Protein AF-A0A6B1ICF6-F1 (afdb_monomer_lite)

Organism: NCBI:txid29283

pLDDT: mean 86.58, std 13.57, range [52.09, 96.19]

Sequence (60 aa):
MDLRVEPDESGVCLECGSHLPPRFGRVHGDDDDRAHRCPECDSWVRICEGSAAGKDVESL

Foldseek 3Di:
DDPPPPPLDQAAALCPRHTHDRQLLVQQAAPVSHFPDDCVRDPPVVSNVRVRNVDDDDDD

Radius of gyration: 12.51 Å; chains: 1; bounding box: 37×20×32 Å

InterPro domains:
  IPR055985 Protein of unknown function DUF7563 [PF24444] (13-47)

Structure (mmCIF, N/CA/C/O backbone):
data_AF-A0A6B1ICF6-F1
#
_entry.id   AF-A0A6B1ICF6-F1
#
loop_
_atom_site.group_PDB
_atom_site.id
_atom_site.type_symbol
_atom_site.label_atom_id
_atom_site.label_alt_id
_atom_site.label_comp_id
_atom_site.label_asym_id
_atom_site.label_entity_id
_atom_site.label_seq_id
_atom_site.pdbx_PDB_ins_code
_atom_site.Cartn_x
_atom_site.Cartn_y
_atom_site.Cartn_z
_atom_site.occupancy
_atom_site.B_iso_or_equiv
_atom_site.auth_seq_id
_atom_site.auth_comp_id
_atom_site.auth_asym_id
_atom_site.auth_atom_id
_atom_site.pdbx_PDB_model_num
ATOM 1 N N . MET A 1 1 ? 26.590 -10.129 -16.699 1.00 52.09 1 MET A N 1
ATOM 2 C CA . MET A 1 1 ? 25.312 -10.382 -16.010 1.00 52.09 1 MET A CA 1
ATOM 3 C C . MET A 1 1 ? 24.378 -9.251 -16.387 1.00 52.09 1 MET A C 1
ATOM 5 O O . MET A 1 1 ? 24.440 -8.1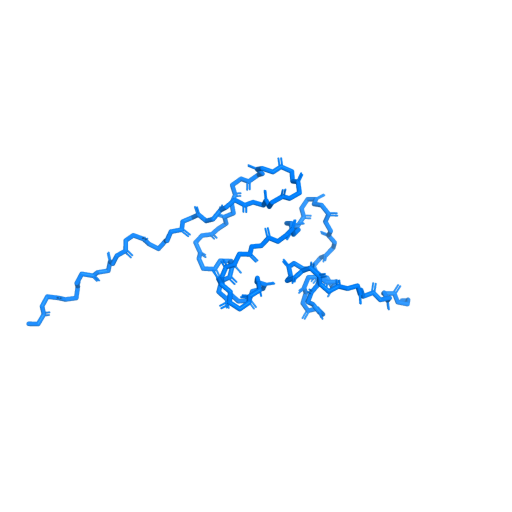88 -15.782 1.00 52.09 1 MET A O 1
ATOM 9 N N . ASP A 1 2 ? 23.605 -9.432 -17.448 1.00 52.59 2 ASP A N 1
ATOM 10 C CA . ASP A 1 2 ? 22.618 -8.455 -17.891 1.00 52.59 2 ASP A CA 1
ATOM 11 C C . ASP A 1 2 ? 21.468 -8.448 -16.880 1.00 52.59 2 ASP A C 1
ATOM 13 O O . ASP A 1 2 ? 20.602 -9.322 -16.907 1.00 52.59 2 ASP A O 1
ATOM 17 N N . LEU A 1 3 ? 21.471 -7.494 -15.943 1.00 59.19 3 LEU A N 1
ATOM 18 C CA . LEU A 1 3 ? 20.259 -7.174 -15.195 1.00 59.19 3 LEU A CA 1
ATOM 19 C C . LEU A 1 3 ? 19.278 -6.555 -16.195 1.00 59.19 3 LEU A C 1
ATOM 21 O O . LEU A 1 3 ? 19.251 -5.341 -16.392 1.00 59.19 3 LEU A O 1
ATOM 25 N N . ARG A 1 4 ? 18.476 -7.400 -16.849 1.00 59.69 4 ARG A N 1
ATOM 26 C CA . ARG A 1 4 ? 17.193 -6.964 -17.393 1.00 59.69 4 ARG A CA 1
ATOM 27 C C . ARG A 1 4 ? 16.372 -6.508 -16.196 1.00 59.69 4 ARG A C 1
ATOM 29 O O . ARG A 1 4 ? 15.800 -7.324 -15.484 1.00 59.69 4 ARG A O 1
ATOM 36 N N . VAL A 1 5 ? 16.382 -5.207 -15.934 1.00 57.81 5 VAL A N 1
ATOM 37 C CA . VAL A 1 5 ? 15.327 -4.587 -15.142 1.00 57.81 5 VAL A CA 1
ATOM 38 C C . VAL A 1 5 ? 14.099 -4.696 -16.031 1.00 57.81 5 VAL A C 1
ATOM 40 O O . VAL A 1 5 ? 13.926 -3.894 -16.948 1.00 57.81 5 VAL A O 1
ATOM 43 N N . GLU A 1 6 ? 13.331 -5.770 -15.852 1.00 58.44 6 GLU A N 1
ATOM 44 C CA . GLU A 1 6 ? 11.997 -5.850 -16.434 1.00 58.44 6 GLU A CA 1
ATOM 45 C C . GLU A 1 6 ? 11.271 -4.572 -16.010 1.00 58.44 6 GLU A C 1
ATOM 47 O O . GLU A 1 6 ? 11.413 -4.171 -14.846 1.00 58.44 6 GLU A O 1
ATOM 52 N N . PRO A 1 7 ? 10.654 -3.846 -16.962 1.00 58.47 7 PRO A N 1
ATOM 53 C CA . PRO A 1 7 ? 10.023 -2.575 -16.668 1.00 58.47 7 PRO A CA 1
ATOM 54 C C . PRO A 1 7 ? 9.075 -2.839 -15.520 1.00 58.47 7 PRO A C 1
ATOM 56 O O . PRO A 1 7 ? 8.205 -3.691 -15.619 1.00 58.47 7 PRO A O 1
ATOM 59 N N . ASP A 1 8 ? 9.359 -2.179 -14.410 1.00 61.28 8 ASP A N 1
ATOM 60 C CA . ASP A 1 8 ? 8.653 -2.358 -13.166 1.00 61.28 8 ASP A CA 1
ATOM 61 C C . ASP A 1 8 ? 7.175 -2.086 -13.445 1.00 61.28 8 ASP A C 1
ATOM 63 O O . ASP A 1 8 ? 6.807 -0.938 -13.704 1.00 61.28 8 ASP A O 1
ATOM 67 N N . GLU A 1 9 ? 6.393 -3.161 -13.600 1.00 64.56 9 GLU A N 1
ATOM 68 C CA . GLU A 1 9 ? 5.113 -3.082 -14.292 1.00 64.56 9 GLU A CA 1
ATOM 69 C C . GLU A 1 9 ? 4.197 -2.183 -13.471 1.00 64.56 9 GLU A C 1
ATOM 71 O O . GLU A 1 9 ? 3.763 -2.512 -12.366 1.00 64.56 9 GLU A O 1
ATOM 76 N N . SER A 1 10 ? 3.957 -0.987 -14.003 1.00 71.25 10 SER A N 1
ATOM 77 C CA . SER A 1 10 ? 2.967 -0.058 -13.490 1.00 71.25 10 SER A CA 1
ATOM 78 C C . SER A 1 10 ? 1.621 -0.771 -13.511 1.00 71.25 10 SER A C 1
ATOM 80 O O . SER A 1 10 ? 1.049 -0.987 -14.580 1.00 71.25 10 SER A O 1
ATOM 82 N N . GLY A 1 11 ? 1.158 -1.179 -12.331 1.00 86.38 11 GLY A N 1
ATOM 83 C CA . GLY A 1 11 ? -0.128 -1.834 -12.160 1.00 86.38 11 GLY A CA 1
ATOM 84 C C . GLY A 1 11 ? -1.293 -0.866 -12.350 1.00 86.38 11 GLY A C 1
ATOM 85 O O . GLY A 1 11 ? -1.128 0.354 -12.422 1.00 86.38 11 GLY A O 1
ATOM 86 N N . VAL A 1 12 ? -2.499 -1.419 -12.386 1.00 94.06 12 VAL A N 1
ATOM 87 C CA . VAL A 1 12 ? -3.744 -0.648 -12.348 1.00 94.06 12 VAL A CA 1
ATOM 88 C C . VAL A 1 12 ? -4.532 -1.024 -11.106 1.00 94.06 12 VAL A C 1
ATOM 90 O O . VAL A 1 12 ? -4.489 -2.168 -10.655 1.00 94.06 12 VAL A O 1
ATOM 93 N N . CYS A 1 13 ? -5.251 -0.054 -10.554 1.00 95.25 13 CYS A N 1
ATOM 94 C CA . CYS A 1 13 ? -6.228 -0.309 -9.508 1.00 95.25 13 CYS A CA 1
ATOM 95 C C . CYS A 1 13 ? -7.366 -1.163 -10.077 1.00 95.25 13 CYS A C 1
ATOM 97 O O . CYS A 1 13 ? -7.958 -0.780 -11.087 1.00 95.25 13 CYS A O 1
ATOM 99 N N . LEU A 1 14 ? -7.693 -2.291 -9.449 1.00 94.81 14 LEU A N 1
ATOM 100 C CA . LEU A 1 14 ? -8.775 -3.156 -9.930 1.00 94.81 14 LEU A CA 1
ATOM 101 C C . LEU A 1 14 ? -10.173 -2.578 -9.654 1.00 94.81 14 LEU A C 1
ATOM 103 O O . LEU A 1 14 ? -11.106 -2.935 -10.366 1.00 94.81 14 LEU A O 1
ATOM 107 N N . GLU A 1 15 ? -10.315 -1.669 -8.683 1.00 94.81 15 GLU A N 1
ATOM 108 C CA . GLU A 1 15 ? -11.584 -0.990 -8.381 1.00 94.81 15 GLU A CA 1
ATOM 109 C C . GLU A 1 15 ? -11.899 0.131 -9.385 1.00 94.81 15 GLU A C 1
ATOM 111 O O . GLU A 1 15 ? -12.980 0.168 -9.965 1.00 94.81 15 GLU A O 1
ATOM 116 N N . CYS A 1 16 ? -10.959 1.056 -9.620 1.00 96.06 16 CYS A N 1
ATOM 117 C CA . CYS A 1 16 ? -11.218 2.255 -10.432 1.00 96.06 16 CYS A CA 1
ATOM 118 C C . CYS A 1 16 ? -10.447 2.323 -11.758 1.00 96.06 16 CYS A C 1
ATOM 120 O O . CYS A 1 16 ? -10.670 3.242 -12.545 1.00 96.06 16 CYS A O 1
ATOM 122 N N . GLY A 1 17 ? -9.517 1.400 -12.013 1.00 94.06 17 GLY A N 1
ATOM 123 C CA . GLY A 1 17 ? -8.687 1.394 -13.222 1.00 94.06 17 GLY A CA 1
ATOM 124 C C . GLY A 1 17 ? -7.577 2.451 -13.253 1.00 94.06 17 GLY A C 1
ATOM 125 O O . GLY A 1 17 ? -6.900 2.584 -14.272 1.00 94.06 17 GLY A O 1
ATOM 126 N N . SER A 1 18 ? -7.361 3.215 -12.174 1.00 93.38 18 SER A N 1
ATOM 127 C CA . SER A 1 18 ? -6.302 4.230 -12.129 1.00 93.38 18 SER A CA 1
ATOM 128 C C . SER A 1 18 ? -4.918 3.598 -12.273 1.00 93.38 18 SER A C 1
ATOM 130 O O . SER A 1 18 ? -4.641 2.568 -11.655 1.00 93.38 18 SER A O 1
ATOM 132 N N . HIS A 1 19 ? -4.024 4.261 -13.003 1.00 92.69 19 HIS A N 1
ATOM 133 C CA . HIS A 1 19 ? -2.626 3.849 -13.088 1.00 92.69 19 HIS A CA 1
ATOM 134 C C . HIS A 1 19 ? -1.946 4.006 -11.729 1.00 92.69 19 HIS A C 1
ATOM 136 O O . HIS A 1 19 ? -2.050 5.055 -11.089 1.00 92.69 19 HIS A O 1
ATOM 142 N N . LEU A 1 20 ? -1.241 2.964 -11.307 1.00 91.25 20 LEU A N 1
ATOM 143 C CA . LEU A 1 20 ? -0.511 2.942 -10.053 1.00 91.25 20 LEU A CA 1
ATOM 144 C C . LEU A 1 20 ? 0.986 3.135 -10.280 1.00 91.25 20 LEU A C 1
ATOM 146 O O . LEU A 1 20 ? 1.511 2.802 -11.350 1.00 91.25 20 LEU A O 1
ATOM 150 N N . PRO A 1 21 ? 1.693 3.650 -9.261 1.00 89.69 21 PRO A N 1
ATOM 151 C CA . PRO A 1 21 ? 3.139 3.681 -9.284 1.00 89.69 21 PRO A CA 1
ATOM 152 C C . PRO A 1 21 ? 3.716 2.276 -9.511 1.00 89.69 21 PRO A C 1
ATOM 154 O O . PRO A 1 21 ? 3.144 1.286 -9.039 1.00 89.69 21 PRO A O 1
ATOM 157 N N . PRO A 1 22 ? 4.886 2.186 -10.156 1.00 87.38 22 PRO A N 1
ATOM 158 C CA . PRO A 1 22 ? 5.658 0.952 -10.187 1.00 87.38 22 PRO A CA 1
ATOM 159 C C . PRO A 1 22 ? 5.863 0.407 -8.757 1.00 87.38 22 PRO A C 1
ATOM 161 O O . PRO A 1 22 ? 6.010 1.185 -7.808 1.00 87.38 22 PRO A O 1
ATOM 164 N N . ARG A 1 23 ? 5.853 -0.918 -8.584 1.00 87.38 23 ARG A N 1
ATOM 165 C CA . ARG A 1 23 ? 5.944 -1.661 -7.304 1.00 87.38 23 ARG A CA 1
ATOM 166 C C . ARG A 1 23 ? 4.798 -1.470 -6.324 1.00 87.38 23 ARG A C 1
ATOM 168 O O . ARG A 1 23 ? 4.843 -2.087 -5.263 1.00 87.38 23 ARG A O 1
ATOM 175 N N . PHE A 1 24 ? 3.787 -0.660 -6.632 1.00 92.75 24 PHE A N 1
ATOM 176 C CA . PHE A 1 24 ? 2.691 -0.435 -5.689 1.00 92.75 24 PHE A CA 1
ATOM 177 C C . PHE A 1 24 ? 2.026 -1.757 -5.287 1.00 92.75 24 PHE A C 1
ATOM 179 O O . PHE A 1 24 ? 1.870 -2.035 -4.101 1.00 92.75 24 PHE 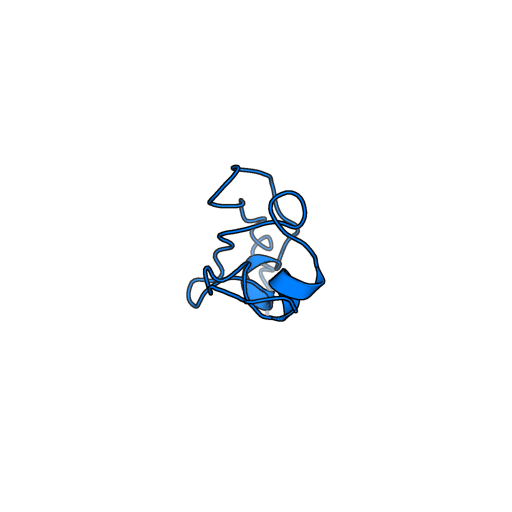A O 1
ATOM 186 N N . GLY A 1 25 ? 1.717 -2.598 -6.276 1.00 91.88 25 GLY A N 1
ATOM 187 C CA . GLY A 1 25 ? 1.133 -3.915 -6.052 1.00 91.88 25 GLY A CA 1
ATOM 188 C C . GLY A 1 25 ? 2.034 -4.861 -5.256 1.00 91.88 25 GLY A C 1
ATOM 189 O O . GLY A 1 25 ? 1.549 -5.560 -4.383 1.00 91.88 25 GLY A O 1
ATOM 190 N N . ARG A 1 26 ? 3.357 -4.777 -5.421 1.00 91.94 26 ARG A N 1
ATOM 191 C CA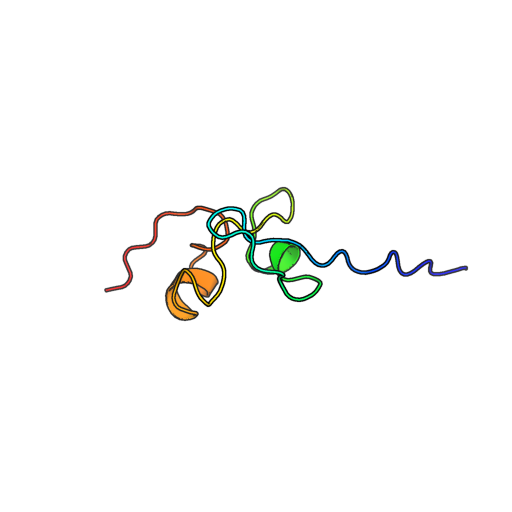 . ARG A 1 26 ? 4.303 -5.572 -4.623 1.00 91.94 26 ARG A CA 1
ATOM 192 C C . ARG A 1 26 ? 4.305 -5.224 -3.136 1.00 91.94 26 ARG A C 1
ATOM 194 O O . ARG A 1 26 ? 4.577 -6.071 -2.293 1.00 91.94 26 ARG A O 1
ATOM 201 N N . VAL A 1 27 ? 4.100 -3.951 -2.804 1.00 93.62 27 VAL A N 1
ATOM 202 C CA . VAL A 1 27 ? 4.186 -3.481 -1.412 1.00 93.62 27 VAL A CA 1
ATOM 203 C C . VAL A 1 27 ? 2.829 -3.536 -0.718 1.00 93.62 27 VAL A C 1
ATOM 205 O O . VAL A 1 27 ? 2.759 -3.843 0.470 1.00 93.62 27 VAL A O 1
ATOM 208 N N . HIS A 1 28 ? 1.762 -3.212 -1.445 1.00 94.81 28 HIS A N 1
ATOM 209 C CA . HIS A 1 28 ? 0.430 -3.003 -0.879 1.00 94.81 28 HIS A CA 1
ATOM 210 C C . HIS A 1 28 ? -0.656 -3.879 -1.507 1.00 94.81 28 HIS A C 1
ATOM 212 O O . HIS A 1 28 ? -1.778 -3.886 -1.006 1.00 94.81 28 HIS A O 1
ATOM 218 N N . GLY A 1 29 ? -0.357 -4.560 -2.611 1.00 93.31 29 GLY A N 1
ATOM 219 C CA . GLY A 1 29 ? -1.284 -5.452 -3.295 1.00 93.31 29 GLY A CA 1
ATOM 220 C C . GLY A 1 29 ? -1.387 -6.826 -2.639 1.00 93.31 29 GLY A C 1
ATOM 221 O O . GLY A 1 29 ? -0.882 -7.062 -1.540 1.00 93.31 29 GLY A O 1
ATOM 222 N N . ASP A 1 30 ? -2.120 -7.706 -3.307 1.00 94.00 30 ASP A N 1
ATOM 223 C CA . ASP A 1 30 ? -2.308 -9.100 -2.917 1.00 94.00 30 ASP A CA 1
ATOM 224 C C . ASP A 1 30 ? -1.080 -9.979 -3.233 1.00 94.00 30 ASP A C 1
ATOM 226 O O . ASP A 1 30 ? -0.033 -9.491 -3.656 1.00 94.00 30 ASP A O 1
ATOM 230 N N . ASP A 1 31 ? -1.205 -11.290 -3.005 1.00 93.62 31 ASP A N 1
ATOM 231 C CA . ASP A 1 31 ? -0.151 -12.279 -3.274 1.00 93.62 31 ASP A CA 1
ATOM 232 C C . ASP A 1 31 ? 0.276 -12.358 -4.757 1.00 93.62 31 ASP A C 1
ATOM 234 O O . ASP A 1 31 ? 1.334 -12.913 -5.054 1.00 93.62 31 ASP A O 1
ATOM 238 N N . ASP A 1 32 ? -0.507 -11.792 -5.682 1.00 91.75 32 ASP A N 1
ATOM 239 C CA . ASP A 1 32 ? -0.205 -11.711 -7.116 1.00 91.75 32 ASP A CA 1
ATOM 240 C C . ASP A 1 32 ? 0.363 -10.331 -7.517 1.00 91.75 32 ASP A C 1
ATOM 242 O O . ASP A 1 32 ? 0.390 -9.984 -8.700 1.00 91.75 32 ASP A O 1
ATOM 246 N N . ASP A 1 33 ? 0.803 -9.520 -6.546 1.00 92.25 33 ASP A N 1
ATOM 247 C CA . ASP A 1 33 ? 1.240 -8.132 -6.731 1.00 92.25 33 ASP A CA 1
ATOM 248 C C . ASP A 1 33 ? 0.136 -7.239 -7.358 1.00 92.25 33 ASP A C 1
ATOM 250 O O . ASP A 1 33 ? 0.432 -6.273 -8.074 1.00 92.25 33 ASP A O 1
ATOM 254 N N . ARG A 1 34 ? -1.158 -7.519 -7.118 1.00 92.00 34 ARG A N 1
ATOM 255 C CA . ARG A 1 34 ? -2.283 -6.742 -7.682 1.00 92.00 34 ARG A CA 1
ATOM 256 C C . ARG A 1 34 ? -2.952 -5.872 -6.628 1.00 92.00 34 ARG A C 1
ATOM 258 O O . ARG A 1 34 ? -3.265 -6.302 -5.525 1.00 92.00 34 ARG A O 1
ATOM 265 N N . ALA A 1 35 ? -3.222 -4.623 -6.989 1.00 95.19 35 ALA A N 1
ATOM 266 C CA . ALA A 1 35 ? -3.862 -3.667 -6.096 1.00 95.19 35 ALA A CA 1
ATOM 267 C C . ALA A 1 35 ? -5.356 -3.529 -6.393 1.00 95.19 35 ALA A C 1
ATOM 269 O O . ALA A 1 35 ? -5.758 -3.063 -7.460 1.00 95.19 35 ALA A O 1
ATOM 270 N N . HIS A 1 36 ? -6.178 -3.878 -5.411 1.00 95.38 36 HIS A N 1
ATOM 271 C CA . HIS A 1 36 ? -7.632 -3.745 -5.454 1.00 95.38 36 HIS A CA 1
ATOM 272 C C . HIS A 1 36 ? -8.072 -2.303 -5.237 1.00 95.38 36 HIS A C 1
ATOM 274 O O . HIS A 1 36 ? -8.982 -1.849 -5.915 1.00 95.38 36 HIS A O 1
ATOM 280 N N . ARG A 1 37 ? -7.387 -1.557 -4.363 1.00 95.44 37 ARG A N 1
ATOM 281 C CA . ARG A 1 37 ? -7.659 -0.134 -4.106 1.00 95.44 37 ARG A CA 1
ATOM 282 C C . ARG A 1 37 ? -6.396 0.712 -4.221 1.00 95.44 37 ARG A C 1
ATOM 284 O O . ARG A 1 37 ? -5.315 0.295 -3.813 1.00 95.44 37 ARG A O 1
ATOM 291 N N . CYS A 1 38 ? -6.550 1.921 -4.749 1.00 95.81 38 CYS A N 1
ATOM 292 C CA . CYS A 1 38 ? -5.508 2.942 -4.829 1.00 95.81 38 CYS A CA 1
ATOM 293 C C . CYS A 1 38 ? -5.735 4.059 -3.793 1.00 95.81 38 CYS A C 1
ATOM 295 O O . CYS A 1 38 ? -6.815 4.114 -3.204 1.00 95.81 38 CYS A O 1
ATOM 297 N N . PRO A 1 39 ? -4.778 4.992 -3.614 1.00 93.81 39 PRO A N 1
ATOM 298 C CA . PRO A 1 39 ? -4.935 6.148 -2.721 1.00 93.81 39 PRO A CA 1
ATOM 299 C C . PRO A 1 39 ? -6.093 7.103 -3.067 1.00 93.81 39 PRO A C 1
ATOM 301 O O . PRO A 1 39 ? -6.435 7.957 -2.258 1.00 93.81 39 PRO A O 1
ATOM 304 N N . GLU A 1 40 ? -6.688 6.976 -4.258 1.00 94.31 40 GLU A N 1
ATOM 305 C CA . GLU A 1 40 ? -7.909 7.707 -4.633 1.00 94.31 40 GLU A CA 1
ATOM 306 C C . GLU A 1 40 ? -9.184 6.953 -4.215 1.00 94.31 40 GLU A C 1
ATOM 308 O O . GLU A 1 40 ? -10.208 7.567 -3.928 1.00 94.31 40 GLU A O 1
ATOM 313 N N . CYS A 1 41 ? -9.136 5.616 -4.175 1.00 94.56 41 CYS A N 1
ATOM 314 C CA . CYS A 1 41 ? -10.243 4.771 -3.718 1.00 94.56 41 CYS A CA 1
ATOM 315 C C . CYS A 1 41 ? -10.270 4.610 -2.196 1.00 94.56 41 CYS A C 1
ATOM 317 O O . CYS A 1 41 ? -11.312 4.276 -1.636 1.00 94.56 41 CYS A O 1
ATOM 319 N N . ASP A 1 42 ? -9.121 4.761 -1.537 1.00 94.62 42 ASP A N 1
ATOM 320 C CA . ASP A 1 42 ? -8.959 4.496 -0.113 1.00 94.62 42 ASP A CA 1
ATOM 321 C C . ASP A 1 42 ? -7.886 5.398 0.518 1.00 94.62 42 ASP A C 1
ATOM 323 O O . ASP A 1 42 ? -7.071 6.012 -0.163 1.00 94.62 42 ASP A O 1
ATOM 327 N N . SER A 1 43 ? -7.868 5.473 1.844 1.00 94.06 43 SER A N 1
ATOM 328 C CA . SER A 1 43 ? -6.878 6.2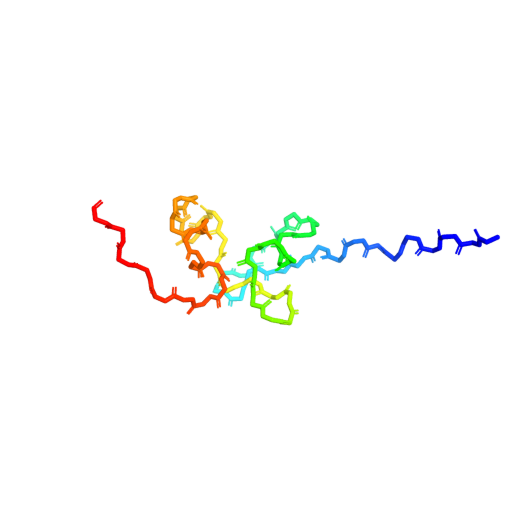44 2.599 1.00 94.06 43 SER A CA 1
ATOM 329 C C . SER A 1 43 ? -5.545 5.503 2.738 1.00 94.06 43 SER A C 1
ATOM 331 O O . SER A 1 43 ? -5.503 4.280 2.861 1.00 94.06 43 SER A O 1
ATOM 333 N N . TRP A 1 44 ? -4.441 6.252 2.832 1.00 93.62 44 TRP A N 1
ATOM 334 C CA . TRP A 1 44 ? -3.113 5.671 3.067 1.00 93.62 44 TRP A CA 1
ATOM 335 C C . TRP A 1 44 ? -3.028 4.813 4.336 1.00 93.62 44 TRP A C 1
ATOM 337 O O . TRP A 1 44 ? -2.314 3.815 4.338 1.00 93.62 44 TRP A O 1
ATOM 347 N N . VAL A 1 45 ? -3.763 5.169 5.396 1.00 94.69 45 VAL A N 1
ATOM 348 C CA . VAL A 1 45 ? -3.808 4.387 6.644 1.00 94.69 45 VAL A CA 1
ATOM 349 C C . VAL A 1 45 ? -4.345 2.985 6.363 1.00 94.69 45 VAL A C 1
ATOM 351 O O . VAL A 1 45 ? -3.643 2.004 6.589 1.00 94.69 45 VAL A O 1
ATOM 354 N N . ARG A 1 46 ? -5.531 2.902 5.751 1.00 94.88 46 ARG A N 1
ATOM 355 C CA . ARG A 1 46 ? -6.173 1.634 5.379 1.00 94.88 46 ARG A CA 1
ATOM 356 C C . ARG A 1 46 ? -5.343 0.830 4.377 1.00 94.88 46 ARG A C 1
ATOM 358 O O . ARG A 1 46 ? -5.259 -0.390 4.483 1.00 94.88 46 ARG A O 1
ATOM 365 N N . ILE A 1 47 ? -4.681 1.500 3.433 1.00 95.00 47 ILE A N 1
ATOM 366 C CA . ILE A 1 47 ? -3.787 0.856 2.459 1.00 95.00 47 ILE A CA 1
ATOM 367 C C . ILE A 1 47 ? -2.596 0.195 3.159 1.00 95.00 47 ILE A C 1
ATOM 369 O O . ILE A 1 47 ? -2.272 -0.951 2.852 1.00 95.00 47 ILE A O 1
ATOM 373 N N . CYS A 1 48 ? -1.971 0.875 4.123 1.00 93.25 48 CYS A N 1
ATOM 374 C CA . CYS A 1 48 ? -0.887 0.307 4.929 1.00 93.25 48 CYS A CA 1
ATOM 375 C C . CYS A 1 48 ? -1.359 -0.856 5.817 1.00 93.25 48 CYS A C 1
ATOM 377 O O . CYS A 1 48 ? -0.582 -1.771 6.080 1.00 93.25 48 CYS A O 1
ATOM 379 N N . GLU A 1 49 ? -2.624 -0.854 6.238 1.00 94.56 49 GLU A N 1
ATOM 380 C CA . GLU A 1 49 ? -3.264 -1.974 6.946 1.00 94.56 49 GLU A CA 1
ATOM 381 C C . GLU A 1 49 ? -3.654 -3.133 6.009 1.00 94.56 49 GLU A C 1
ATOM 383 O O . GLU A 1 49 ? -3.943 -4.242 6.463 1.00 94.56 49 GLU A O 1
ATOM 388 N N . GLY A 1 50 ? -3.597 -2.910 4.692 1.00 95.31 50 GLY A N 1
ATOM 389 C CA . GLY A 1 50 ? -3.765 -3.932 3.664 1.00 95.31 50 GLY A CA 1
ATOM 390 C C . GLY A 1 50 ? -5.045 -3.825 2.839 1.00 95.31 50 GLY A C 1
ATOM 391 O O . GLY A 1 50 ? -5.371 -4.777 2.130 1.00 95.31 50 GLY A O 1
ATOM 392 N N . SER A 1 51 ? -5.766 -2.701 2.872 1.00 96.12 51 SER A N 1
ATOM 393 C CA . SER A 1 51 ? -6.982 -2.536 2.059 1.00 96.12 51 SER A CA 1
ATOM 394 C C . SER A 1 51 ? -6.724 -2.601 0.552 1.00 96.12 51 SER A C 1
ATOM 396 O O . SER A 1 51 ? -7.555 -3.105 -0.203 1.00 96.12 51 SER A O 1
ATOM 398 N N . ALA A 1 52 ? -5.540 -2.169 0.107 1.00 96.00 52 ALA A N 1
ATOM 399 C CA . ALA A 1 52 ? -5.107 -2.303 -1.282 1.00 96.00 52 ALA A CA 1
ATOM 400 C C . ALA A 1 52 ? -4.922 -3.769 -1.718 1.00 96.00 52 ALA A C 1
ATOM 402 O O . ALA A 1 52 ? -5.069 -4.055 -2.901 1.00 96.00 52 ALA A O 1
ATOM 403 N N . ALA A 1 53 ? -4.712 -4.702 -0.786 1.00 96.19 53 ALA A N 1
ATOM 404 C CA . ALA A 1 53 ? -4.662 -6.143 -1.041 1.00 96.19 53 ALA A CA 1
ATOM 405 C C . ALA A 1 53 ? -6.058 -6.800 -1.044 1.00 96.19 53 ALA A C 1
ATOM 407 O O . ALA A 1 53 ? -6.171 -8.021 -1.014 1.00 96.19 53 ALA A O 1
ATOM 408 N N . GLY A 1 54 ? -7.134 -6.002 -1.003 1.00 93.25 54 GLY A N 1
ATOM 409 C CA . GLY A 1 54 ? -8.510 -6.498 -0.924 1.00 93.25 54 GLY A CA 1
ATOM 410 C C . GLY A 1 54 ? -8.941 -6.928 0.482 1.00 93.25 54 GLY A C 1
ATOM 411 O O . GLY A 1 54 ? -10.001 -7.535 0.634 1.00 93.25 54 GLY A O 1
ATOM 412 N N . LYS A 1 55 ? -8.149 -6.622 1.521 1.00 94.00 55 LYS A N 1
ATOM 413 C CA . LYS A 1 55 ? -8.526 -6.898 2.914 1.00 94.00 55 LYS A CA 1
ATOM 414 C C . LYS A 1 55 ? -9.554 -5.881 3.389 1.00 94.00 55 LYS A C 1
ATOM 416 O O . LYS A 1 55 ? -9.423 -4.683 3.137 1.00 94.00 55 LYS A O 1
ATOM 421 N N . ASP A 1 56 ? -10.551 -6.358 4.119 1.00 90.56 56 ASP A N 1
ATOM 422 C CA . ASP A 1 56 ? -11.441 -5.459 4.835 1.00 90.56 56 ASP A CA 1
ATOM 423 C C . ASP A 1 56 ? -10.750 -4.986 6.115 1.00 90.56 56 ASP A C 1
ATOM 425 O O . ASP A 1 56 ? -10.316 -5.794 6.937 1.00 90.56 56 ASP A O 1
ATOM 429 N N . VAL A 1 57 ? -10.588 -3.672 6.236 1.00 88.44 57 VAL A N 1
ATOM 430 C CA . VAL A 1 57 ? -9.925 -3.023 7.370 1.00 88.44 57 VAL A CA 1
ATOM 431 C C . VAL A 1 57 ? -10.907 -2.053 8.019 1.00 88.44 57 VAL A C 1
ATOM 433 O O . VAL A 1 57 ? -11.511 -1.206 7.350 1.00 88.44 57 VAL A O 1
ATOM 436 N N . GLU A 1 58 ? -11.082 -2.187 9.328 1.00 82.81 58 GLU A N 1
ATOM 437 C CA . GLU A 1 58 ? -11.854 -1.260 10.151 1.00 82.81 58 GLU A CA 1
ATOM 438 C C . GLU A 1 58 ? -10.907 -0.188 10.685 1.00 82.81 58 GLU A C 1
ATOM 440 O O . GLU A 1 58 ? -10.293 -0.333 11.737 1.00 82.81 58 GLU A O 1
ATOM 445 N N . SER A 1 59 ? -10.758 0.899 9.935 1.00 66.00 59 SER A N 1
ATOM 446 C CA . SER A 1 59 ? -10.076 2.090 10.436 1.00 66.00 59 SER A CA 1
ATOM 447 C C . SER A 1 59 ? -10.970 2.767 11.486 1.00 66.00 59 SER A C 1
ATOM 449 O O . SER A 1 59 ? -12.010 3.322 11.117 1.00 66.00 59 SER A O 1
ATOM 451 N N . LEU A 1 60 ? -10.584 2.648 12.763 1.00 62.16 60 LEU A N 1
ATOM 452 C CA . LEU A 1 60 ? -11.231 3.232 13.953 1.00 62.16 60 LEU A CA 1
ATOM 453 C C . LEU A 1 60 ? -11.040 4.751 14.065 1.00 6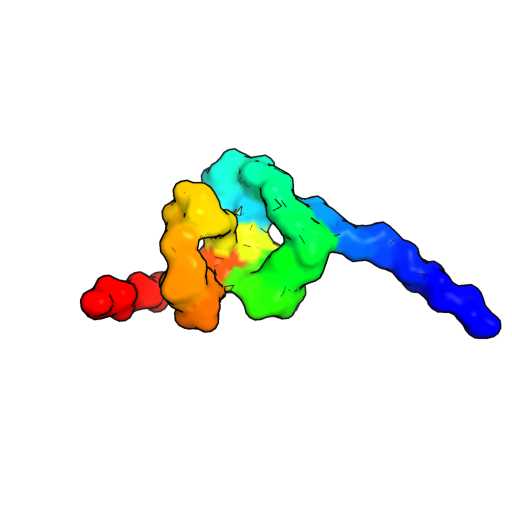2.16 60 LEU A C 1
ATOM 455 O O . LEU A 1 60 ? -9.943 5.243 13.712 1.00 62.16 60 LEU A O 1
#

Secondary structure (DSSP, 8-state):
-----------B-TTT-PBPPT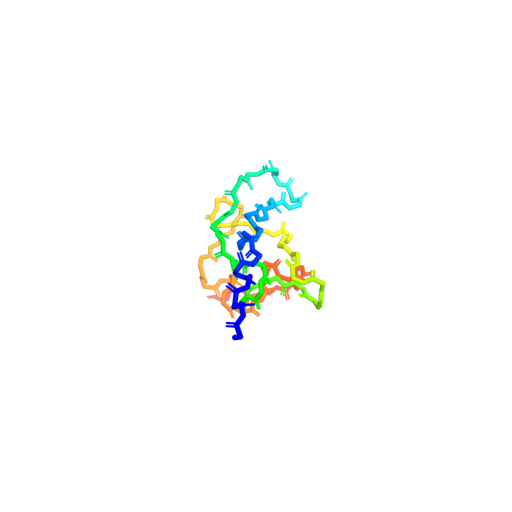THHHHHS-TTS--S--TTTS-HHHHHHTGGGT------